Protein AF-A0A7K1SRX9-F1 (afdb_monomer)

Sequence (86 aa):
MAKFVIADITDAKSISQELMAIVPTLPSVPVQPLILASQQEYAQFSFFKNYLWVLKTCEYENIKSLIASIEERVIKPAEDWLAAKR

Solvent-accessible surface area (backbone atoms only — not comparable to full-atom values): 5166 Å² total; per-residue (Å²): 131,83,76,58,45,81,43,69,51,57,82,49,77,69,50,51,59,55,46,64,60,44,58,83,73,37,82,86,40,35,35,36,36,32,34,44,60,93,54,79,84,54,80,72,55,63,63,52,65,74,39,93,40,40,50,79,73,38,73,32,88,46,71,69,61,36,66,76,38,33,59,74,68,49,47,43,59,46,51,50,53,54,59,75,75,106

Organism: NCBI:txid2682092

Secondary structure (DSSP, 8-state):
--S-EEEE-TTTTTHHHHHHHHTTT-TTS-EEEEEETTSPPPGGGGGGGGSTTBPPPEEES-HHHHHHHHIIIIIHHHHHHHHHT-

Structure (mmCIF, N/CA/C/O backbone):
data_AF-A0A7K1SRX9-F1
#
_entry.id   AF-A0A7K1SRX9-F1
#
loop_
_atom_site.group_PDB
_atom_site.id
_atom_site.type_symbol
_atom_site.label_atom_id
_atom_site.label_alt_id
_atom_site.label_comp_id
_atom_site.label_asym_id
_atom_site.label_entity_id
_atom_site.label_seq_id
_atom_site.pdbx_PDB_ins_code
_atom_site.Cartn_x
_atom_site.Cartn_y
_atom_site.Cartn_z
_atom_site.occupancy
_atom_site.B_iso_or_equiv
_atom_site.auth_seq_id
_atom_site.auth_comp_id
_atom_site.auth_asym_id
_atom_site.auth_atom_id
_atom_site.pdbx_PDB_model_num
ATOM 1 N N . MET A 1 1 ? 5.650 -17.177 -8.729 1.00 68.00 1 MET A N 1
ATOM 2 C CA . MET A 1 1 ? 6.158 -16.001 -7.985 1.00 68.00 1 MET A CA 1
ATOM 3 C C . MET A 1 1 ? 5.054 -14.962 -7.904 1.00 68.00 1 MET A C 1
ATOM 5 O O . MET A 1 1 ? 4.265 -14.887 -8.841 1.00 68.00 1 MET A O 1
ATOM 9 N N . ALA A 1 2 ? 4.970 -14.215 -6.801 1.00 77.00 2 ALA A N 1
ATOM 10 C CA . ALA A 1 2 ? 4.002 -13.127 -6.654 1.00 77.00 2 ALA A CA 1
ATOM 11 C C . ALA A 1 2 ? 4.293 -12.006 -7.667 1.00 77.00 2 ALA A C 1
ATOM 13 O O . ALA A 1 2 ? 5.457 -11.723 -7.945 1.00 77.00 2 ALA A O 1
ATOM 14 N N . LYS A 1 3 ? 3.239 -11.405 -8.235 1.00 86.69 3 LYS A N 1
ATOM 15 C CA . LYS A 1 3 ? 3.357 -10.315 -9.218 1.00 86.69 3 LYS A CA 1
ATOM 16 C C . LYS A 1 3 ? 3.521 -8.952 -8.543 1.00 86.69 3 LYS A C 1
ATOM 18 O O . LYS A 1 3 ? 4.301 -8.139 -9.011 1.00 86.69 3 LYS A O 1
ATOM 23 N N . PHE A 1 4 ? 2.814 -8.730 -7.441 1.00 90.56 4 PHE A N 1
ATOM 24 C CA . PHE A 1 4 ? 2.794 -7.490 -6.668 1.00 90.56 4 PHE A CA 1
ATOM 25 C C . PHE A 1 4 ? 2.401 -7.792 -5.216 1.00 90.56 4 PHE A C 1
ATOM 27 O O . PHE A 1 4 ? 1.939 -8.899 -4.919 1.00 90.56 4 PHE A O 1
ATOM 34 N N . VAL A 1 5 ? 2.579 -6.820 -4.323 1.00 90.88 5 VAL A N 1
ATOM 35 C CA . VAL A 1 5 ? 2.179 -6.891 -2.909 1.00 90.88 5 VAL A CA 1
ATOM 36 C C . VAL A 1 5 ? 1.144 -5.810 -2.635 1.00 90.88 5 VAL A C 1
ATOM 38 O O . VAL A 1 5 ? 1.346 -4.659 -3.004 1.00 90.88 5 VAL A O 1
ATOM 41 N N . ILE A 1 6 ? 0.054 -6.171 -1.962 1.00 90.81 6 ILE A N 1
ATOM 42 C CA . ILE A 1 6 ? -0.904 -5.213 -1.408 1.00 90.81 6 ILE A CA 1
ATOM 43 C C . ILE A 1 6 ? -0.679 -5.183 0.101 1.00 90.81 6 ILE A C 1
ATOM 45 O O . ILE A 1 6 ? -0.732 -6.233 0.740 1.00 90.81 6 ILE A O 1
ATOM 49 N N . ALA A 1 7 ? -0.413 -4.004 0.657 1.00 89.38 7 ALA A N 1
ATOM 50 C CA . ALA A 1 7 ? -0.138 -3.839 2.081 1.00 89.38 7 ALA A CA 1
ATOM 51 C C . ALA A 1 7 ? -1.159 -2.894 2.715 1.00 89.38 7 ALA A C 1
ATOM 53 O O . ALA A 1 7 ? -1.195 -1.712 2.379 1.00 89.38 7 ALA A O 1
ATOM 54 N N . ASP A 1 8 ? -1.968 -3.408 3.640 1.00 87.75 8 ASP A N 1
ATOM 55 C CA . ASP A 1 8 ? -2.831 -2.578 4.479 1.00 87.75 8 ASP A CA 1
ATOM 56 C C . ASP A 1 8 ? -1.997 -1.964 5.610 1.00 87.75 8 ASP A C 1
ATOM 58 O O . ASP A 1 8 ? -1.438 -2.675 6.446 1.00 87.75 8 ASP A O 1
ATOM 62 N N . ILE A 1 9 ? -1.872 -0.639 5.590 1.00 86.62 9 ILE A N 1
ATOM 63 C CA . ILE A 1 9 ? -1.124 0.155 6.569 1.00 86.62 9 ILE A CA 1
ATOM 64 C C . ILE A 1 9 ? -2.033 0.815 7.612 1.00 86.62 9 ILE A C 1
ATOM 66 O O . ILE A 1 9 ? -1.574 1.664 8.380 1.00 86.62 9 ILE A O 1
ATOM 70 N N . THR A 1 10 ? -3.305 0.415 7.668 1.00 83.00 10 THR A N 1
ATOM 71 C CA . THR A 1 10 ? -4.237 0.786 8.738 1.00 83.00 10 THR A CA 1
ATOM 72 C C . THR A 1 10 ? -3.760 0.182 10.065 1.00 83.00 10 THR A C 1
ATOM 74 O O . THR A 1 10 ? -3.528 -1.019 10.151 1.00 83.00 10 THR A O 1
ATOM 77 N N . ASP A 1 11 ? -3.597 1.008 11.104 1.00 73.81 11 ASP A N 1
ATOM 78 C CA . ASP A 1 11 ? -3.000 0.632 12.399 1.00 73.81 11 ASP A CA 1
ATOM 79 C C . ASP A 1 11 ? -1.628 -0.073 12.258 1.00 73.81 11 ASP A C 1
ATOM 81 O O . ASP A 1 11 ? -1.435 -1.249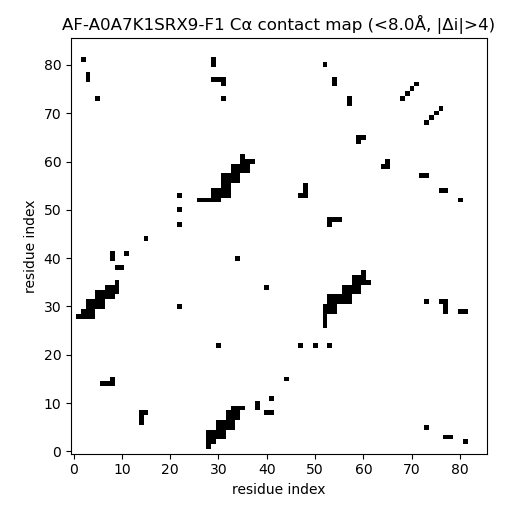 12.572 1.00 73.81 11 ASP A O 1
ATOM 85 N N . ALA A 1 12 ? -0.650 0.690 11.757 1.00 66.88 12 ALA A N 1
ATOM 86 C CA . ALA A 1 12 ? 0.638 0.246 11.208 1.00 66.88 12 ALA A CA 1
ATOM 87 C C . ALA A 1 12 ? 1.620 -0.502 12.149 1.00 66.88 12 ALA A C 1
ATOM 89 O O . ALA A 1 12 ? 2.797 -0.649 11.803 1.00 66.88 12 ALA A O 1
ATOM 90 N N . LYS A 1 13 ? 1.207 -0.984 13.327 1.00 68.62 13 LYS A N 1
ATOM 91 C CA . LYS A 1 13 ? 2.120 -1.615 14.300 1.00 68.62 13 LYS A CA 1
ATOM 92 C C . LYS A 1 13 ? 2.722 -2.933 13.806 1.00 68.62 13 LYS A C 1
ATOM 94 O O . LYS A 1 13 ? 3.923 -3.129 13.965 1.00 68.62 13 LYS A O 1
ATOM 99 N N . SER A 1 14 ? 1.924 -3.809 13.198 1.00 68.44 14 SER A N 1
ATOM 100 C CA . SER A 1 14 ? 2.401 -5.131 12.754 1.00 68.44 14 SER A CA 1
ATOM 101 C C . SER A 1 14 ? 3.042 -5.088 11.364 1.00 68.44 14 SER A C 1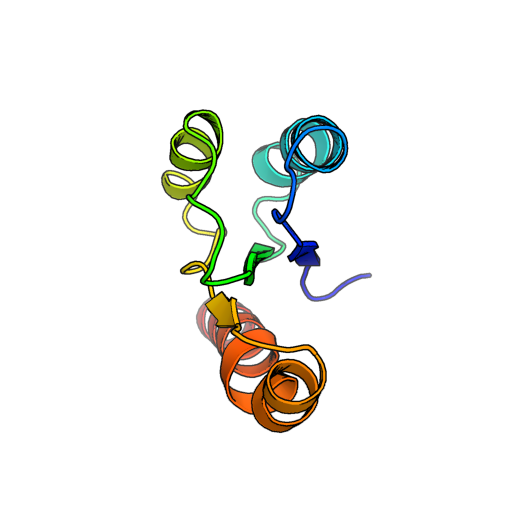
ATOM 103 O O . SER A 1 14 ? 4.134 -5.613 11.162 1.00 68.44 14 SER A O 1
ATOM 105 N N . ILE A 1 15 ? 2.421 -4.384 10.415 1.00 80.81 15 ILE A N 1
ATOM 106 C CA . ILE A 1 15 ? 2.843 -4.401 9.007 1.00 80.81 15 ILE A CA 1
ATOM 107 C C . ILE A 1 15 ? 4.166 -3.662 8.747 1.00 80.81 15 ILE A C 1
ATOM 109 O O . ILE A 1 15 ? 4.859 -3.949 7.773 1.00 80.81 15 ILE A O 1
ATOM 113 N N . SER A 1 16 ? 4.559 -2.729 9.624 1.00 79.31 16 SER A N 1
ATOM 114 C CA . SER A 1 16 ? 5.797 -1.956 9.453 1.00 79.31 16 SER A CA 1
ATOM 115 C C . SER A 1 16 ? 7.041 -2.850 9.411 1.00 79.31 16 SER A C 1
ATOM 117 O O . SER A 1 16 ? 7.948 -2.593 8.622 1.00 79.31 16 SER A O 1
ATOM 119 N N . GLN A 1 17 ? 7.086 -3.914 10.221 1.00 81.69 17 GLN A N 1
ATOM 120 C CA . GLN A 1 17 ? 8.223 -4.841 10.235 1.00 81.69 17 GLN A CA 1
ATOM 121 C C . GLN A 1 17 ? 8.280 -5.697 8.964 1.00 81.69 17 GLN A C 1
ATOM 123 O O . GLN A 1 17 ? 9.351 -5.862 8.380 1.00 81.69 17 GLN A O 1
ATOM 128 N N . GLU A 1 18 ? 7.132 -6.190 8.496 1.00 86.69 18 GLU A N 1
ATOM 129 C CA . GLU A 1 18 ? 7.037 -6.961 7.252 1.00 86.69 18 GLU A CA 1
ATOM 130 C C . GLU A 1 18 ? 7.448 -6.114 6.041 1.00 86.69 18 GLU A C 1
ATOM 132 O O . GLU A 1 18 ? 8.249 -6.551 5.212 1.00 86.69 18 GLU A O 1
ATOM 137 N N . LEU A 1 19 ? 6.989 -4.859 5.976 1.00 86.25 19 LEU A N 1
ATOM 138 C CA . LEU A 1 19 ? 7.385 -3.919 4.926 1.00 86.25 19 LEU A CA 1
ATOM 139 C C . LEU A 1 19 ? 8.882 -3.594 4.964 1.00 86.25 19 LEU A C 1
ATOM 141 O O . LEU A 1 19 ? 9.502 -3.519 3.904 1.00 86.25 19 LEU A O 1
ATOM 145 N N . MET A 1 20 ? 9.491 -3.463 6.148 1.00 86.69 20 MET A N 1
ATOM 146 C CA . MET A 1 20 ? 10.946 -3.286 6.266 1.00 86.69 20 MET A CA 1
ATOM 147 C C . MET A 1 20 ? 11.736 -4.490 5.747 1.00 86.69 20 MET A C 1
ATOM 149 O O . MET A 1 20 ? 12.838 -4.306 5.235 1.00 86.69 20 MET A O 1
ATOM 153 N N . ALA A 1 21 ? 11.198 -5.706 5.849 1.00 86.06 21 ALA A N 1
ATOM 154 C CA . ALA A 1 21 ? 11.846 -6.894 5.301 1.00 86.06 21 ALA A CA 1
ATOM 155 C C . ALA A 1 21 ? 11.653 -7.012 3.778 1.00 86.06 21 ALA A C 1
ATOM 157 O O . ALA A 1 21 ? 12.570 -7.431 3.072 1.00 86.06 21 ALA A O 1
ATOM 158 N N . ILE A 1 22 ? 10.477 -6.635 3.266 1.00 87.94 22 ILE A N 1
ATOM 159 C CA . ILE A 1 22 ? 10.074 -6.835 1.865 1.00 87.94 22 ILE A CA 1
ATOM 160 C C . ILE A 1 22 ? 10.555 -5.701 0.955 1.00 87.94 22 ILE A C 1
ATOM 162 O O . ILE A 1 22 ? 11.183 -5.963 -0.070 1.00 87.94 22 ILE A O 1
ATOM 166 N N . VAL A 1 23 ? 10.271 -4.441 1.307 1.00 88.19 23 VAL A N 1
ATOM 167 C CA . VAL A 1 23 ? 10.486 -3.293 0.409 1.00 88.19 23 VAL A CA 1
ATOM 168 C C . VAL A 1 23 ? 11.955 -3.170 -0.012 1.00 88.19 23 VAL A C 1
ATOM 170 O O . VAL A 1 23 ? 12.190 -3.064 -1.214 1.00 88.19 23 VAL A O 1
ATOM 173 N N . PRO A 1 24 ? 12.955 -3.247 0.889 1.00 88.00 24 PRO A N 1
ATOM 174 C CA . PRO A 1 24 ? 14.358 -3.107 0.497 1.00 88.00 24 PRO A CA 1
ATOM 175 C C . PRO A 1 24 ? 14.914 -4.316 -0.268 1.00 88.00 24 PRO A C 1
ATOM 177 O O . PRO A 1 24 ? 15.877 -4.170 -1.017 1.00 88.00 24 PRO A O 1
ATOM 180 N N . THR A 1 25 ? 14.345 -5.509 -0.069 1.00 87.81 25 THR A N 1
ATOM 181 C CA . THR A 1 25 ? 14.889 -6.765 -0.614 1.00 87.81 25 THR A CA 1
ATOM 182 C C . THR A 1 25 ? 14.272 -7.154 -1.956 1.00 87.81 25 THR A C 1
ATOM 184 O O . THR A 1 25 ? 14.871 -7.934 -2.698 1.00 87.81 25 THR A O 1
ATOM 187 N N . LEU A 1 26 ? 13.109 -6.592 -2.305 1.00 86.06 26 LEU A N 1
ATOM 188 C CA . LEU A 1 26 ? 12.348 -6.946 -3.505 1.00 86.06 26 LEU A CA 1
ATOM 189 C C . LEU A 1 26 ? 12.092 -5.740 -4.433 1.00 86.06 26 LEU A C 1
ATOM 191 O O . LEU A 1 26 ? 10.940 -5.400 -4.698 1.00 86.06 26 LEU A O 1
ATOM 195 N N . PRO A 1 27 ? 13.136 -5.146 -5.050 1.00 86.00 27 PRO A N 1
ATOM 196 C CA . PRO A 1 27 ? 13.000 -3.989 -5.951 1.00 86.00 27 PRO A CA 1
ATOM 197 C C . PRO A 1 27 ? 12.275 -4.293 -7.276 1.00 86.00 27 PRO A C 1
ATOM 199 O O . PRO A 1 27 ? 12.025 -3.409 -8.103 1.00 86.00 27 PRO A O 1
ATOM 202 N N . SER A 1 28 ? 11.975 -5.567 -7.528 1.00 87.00 28 SER A N 1
ATOM 203 C CA . SER A 1 28 ? 11.262 -6.037 -8.717 1.00 87.00 28 SER A CA 1
ATOM 204 C C . SER A 1 28 ? 9.785 -6.310 -8.499 1.00 87.00 28 SER A C 1
ATOM 206 O O . SER A 1 28 ? 9.110 -6.656 -9.464 1.00 87.00 28 SER A O 1
ATOM 208 N N . VAL A 1 29 ? 9.287 -6.129 -7.277 1.00 89.06 29 VAL A N 1
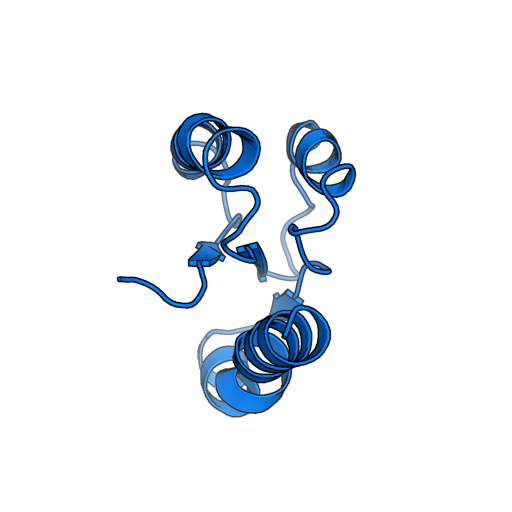ATOM 209 C CA . VAL A 1 29 ? 7.888 -6.374 -6.936 1.00 89.06 29 VAL A CA 1
ATOM 210 C C . VAL A 1 29 ? 7.268 -5.053 -6.483 1.00 89.06 29 VAL A C 1
ATOM 212 O O . VAL A 1 29 ? 7.722 -4.499 -5.481 1.00 89.06 29 VAL A O 1
ATOM 215 N N . PRO A 1 30 ? 6.259 -4.522 -7.196 1.00 92.19 30 PRO A N 1
ATOM 216 C CA . PRO A 1 30 ? 5.605 -3.302 -6.769 1.00 92.19 30 PRO A CA 1
ATOM 217 C C . PRO A 1 30 ? 4.779 -3.553 -5.509 1.00 92.19 30 PRO A C 1
ATOM 219 O O . PRO A 1 30 ? 4.156 -4.610 -5.348 1.00 92.19 30 PRO A O 1
ATOM 222 N N . VAL A 1 31 ? 4.775 -2.560 -4.628 1.00 92.38 31 VAL A N 1
ATOM 223 C CA . VAL A 1 31 ? 4.030 -2.568 -3.371 1.00 92.38 31 VAL A CA 1
ATOM 224 C C . VAL A 1 31 ? 2.956 -1.496 -3.458 1.00 92.38 31 VAL A C 1
ATOM 226 O O . VAL A 1 31 ? 3.270 -0.312 -3.560 1.00 92.38 31 VAL A O 1
ATOM 229 N N . GLN A 1 32 ? 1.697 -1.918 -3.421 1.00 93.06 32 GLN A N 1
ATOM 230 C CA . GLN A 1 32 ? 0.529 -1.052 -3.414 1.00 93.06 32 GLN A CA 1
ATOM 231 C C . GLN A 1 32 ? 0.024 -0.892 -1.971 1.00 93.06 32 GLN A C 1
ATOM 233 O O . GLN A 1 32 ? -0.539 -1.839 -1.412 1.00 93.06 32 GLN A O 1
ATOM 238 N N . PRO A 1 33 ? 0.212 0.279 -1.341 1.00 91.50 33 PRO A N 1
ATOM 239 C CA . PRO A 1 33 ? -0.239 0.510 0.022 1.00 91.50 33 PRO A CA 1
ATOM 240 C C . PRO A 1 33 ? -1.725 0.881 0.048 1.00 91.50 33 PRO A C 1
ATOM 242 O O . PRO A 1 33 ? -2.209 1.588 -0.844 1.00 91.50 33 PRO A O 1
ATOM 245 N N . LEU A 1 34 ? -2.429 0.446 1.091 1.00 90.88 34 LEU A N 1
ATOM 246 C CA . LEU A 1 34 ? -3.826 0.770 1.374 1.00 90.88 34 LEU A CA 1
ATOM 247 C C . LEU A 1 34 ? -3.963 1.351 2.776 1.00 90.88 34 LEU A C 1
ATOM 249 O O . LEU A 1 34 ? -3.382 0.815 3.712 1.00 90.88 34 LEU A O 1
ATOM 253 N N . ILE A 1 35 ? -4.753 2.410 2.931 1.00 89.69 35 ILE A N 1
ATOM 254 C CA . ILE A 1 35 ? -5.034 2.995 4.244 1.00 89.69 35 ILE A CA 1
ATOM 255 C C . ILE A 1 35 ? -6.506 3.370 4.374 1.00 89.69 35 ILE A C 1
ATOM 257 O O . ILE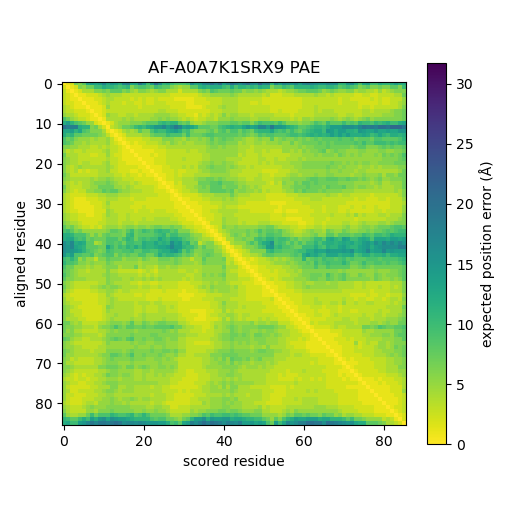 A 1 35 ? -7.125 3.875 3.432 1.00 89.69 35 ILE A O 1
ATOM 261 N N . LEU A 1 36 ? -7.068 3.141 5.557 1.00 89.81 36 LEU A N 1
ATOM 262 C CA . LEU A 1 36 ? -8.382 3.658 5.903 1.00 89.81 36 LEU A CA 1
ATOM 263 C C . LEU A 1 36 ? -8.337 5.194 5.951 1.00 89.81 36 LEU A C 1
ATOM 265 O O . LEU A 1 36 ? -7.561 5.759 6.713 1.00 89.81 36 LEU A O 1
ATOM 269 N N . ALA A 1 37 ? -9.204 5.872 5.198 1.00 86.75 37 ALA A N 1
ATOM 270 C CA . ALA A 1 37 ? -9.226 7.335 5.060 1.00 86.75 37 ALA A CA 1
ATOM 271 C C . ALA A 1 37 ? -9.408 8.086 6.395 1.00 86.75 37 ALA A C 1
ATOM 273 O O . ALA A 1 37 ? -9.014 9.241 6.532 1.00 86.75 37 ALA A O 1
ATOM 274 N N . SER A 1 38 ? -9.998 7.435 7.404 1.00 84.25 38 SER A N 1
ATOM 275 C CA . SER A 1 38 ? -10.134 7.993 8.754 1.00 84.25 38 SER A CA 1
ATOM 276 C C . SER A 1 38 ? -8.854 7.898 9.595 1.00 84.25 38 SER A C 1
ATOM 278 O O . SER A 1 38 ? -8.837 8.388 10.723 1.00 84.25 38 SER A O 1
ATOM 280 N N . GLN A 1 39 ? -7.811 7.228 9.102 1.00 78.19 39 GLN A N 1
ATOM 281 C CA . GLN A 1 39 ? -6.508 7.127 9.747 1.00 78.19 39 GLN A CA 1
ATOM 282 C C . GLN A 1 39 ? -5.465 7.949 8.996 1.00 78.19 39 GLN A C 1
ATOM 284 O O . GLN A 1 39 ? -5.461 8.028 7.771 1.00 78.19 39 GLN A O 1
ATOM 289 N N . GLN A 1 40 ? -4.552 8.554 9.754 1.00 71.31 40 GLN A N 1
ATOM 290 C CA . GLN A 1 40 ? -3.403 9.225 9.166 1.00 71.31 40 GLN A CA 1
ATOM 291 C C . GLN A 1 40 ? -2.303 8.228 8.829 1.00 71.31 40 GLN A C 1
ATOM 293 O O . GLN A 1 40 ? -2.052 7.279 9.575 1.00 71.31 40 GLN A O 1
ATOM 298 N N . GLU A 1 41 ? -1.610 8.498 7.723 1.00 67.12 41 GLU A N 1
ATOM 299 C CA . GLU A 1 41 ? -0.394 7.780 7.372 1.00 67.12 41 GLU A CA 1
ATOM 300 C C . GLU A 1 41 ? 0.611 7.847 8.523 1.00 67.12 41 GLU A C 1
ATOM 302 O O . GLU A 1 41 ? 0.926 8.906 9.070 1.00 67.12 41 GLU A O 1
ATOM 307 N N . TYR A 1 42 ? 1.132 6.682 8.889 1.00 71.75 42 TYR A N 1
ATOM 308 C CA . TYR A 1 42 ? 2.123 6.571 9.940 1.00 71.75 42 TYR A CA 1
ATOM 309 C C . TYR A 1 42 ? 3.421 7.287 9.540 1.00 71.75 42 TYR A C 1
ATOM 311 O O . TYR A 1 42 ? 3.921 7.090 8.435 1.00 71.75 42 TYR A O 1
ATOM 319 N N . ALA A 1 43 ? 4.015 8.077 10.441 1.00 67.44 43 ALA A N 1
ATOM 320 C CA . ALA A 1 43 ? 5.176 8.921 10.125 1.00 67.44 43 ALA A CA 1
ATOM 321 C C . ALA A 1 43 ? 6.361 8.152 9.502 1.00 67.44 43 ALA A C 1
ATOM 323 O O . ALA A 1 43 ? 7.059 8.685 8.639 1.00 67.44 43 ALA A O 1
ATOM 324 N N . GLN A 1 44 ? 6.566 6.889 9.894 1.00 71.31 44 GLN A N 1
ATOM 325 C CA . GLN A 1 44 ? 7.642 6.040 9.362 1.00 71.31 44 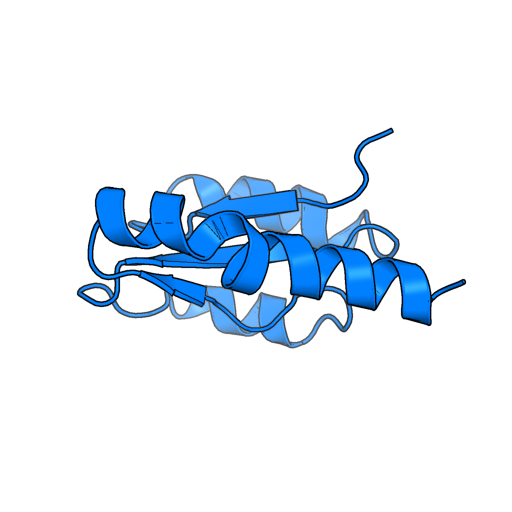GLN A CA 1
ATOM 326 C C . GLN A 1 44 ? 7.337 5.516 7.952 1.00 71.31 44 GLN A C 1
ATOM 328 O O . GLN A 1 44 ? 8.261 5.174 7.219 1.00 71.31 44 GLN A O 1
ATOM 333 N N . PHE A 1 45 ? 6.068 5.505 7.529 1.00 78.75 45 PHE A N 1
ATOM 334 C CA . PHE A 1 45 ? 5.684 5.073 6.187 1.00 78.75 45 PHE A CA 1
ATOM 335 C C . PHE A 1 45 ? 6.252 5.988 5.092 1.00 78.75 45 PHE A C 1
ATOM 337 O O . PHE A 1 45 ? 6.574 5.533 3.996 1.00 78.75 45 PHE A O 1
ATOM 344 N N . SER A 1 46 ? 6.478 7.264 5.414 1.00 78.38 46 SER A N 1
ATOM 345 C CA . SER A 1 46 ? 7.148 8.230 4.537 1.00 78.38 46 SER A CA 1
ATOM 346 C C . SER A 1 46 ? 8.514 7.746 4.041 1.00 78.38 46 SER A C 1
ATOM 348 O O . SER A 1 46 ? 8.926 8.118 2.945 1.00 78.38 46 SER A O 1
ATOM 350 N N . PHE A 1 47 ? 9.203 6.884 4.801 1.00 82.19 47 PHE A N 1
ATOM 351 C CA . PHE A 1 47 ? 10.457 6.271 4.366 1.00 82.19 47 PHE A CA 1
ATOM 352 C C . PHE A 1 47 ? 10.266 5.383 3.130 1.00 82.19 47 PHE A C 1
ATOM 354 O O . PHE A 1 47 ? 11.077 5.433 2.205 1.00 82.19 47 PHE A O 1
ATOM 361 N N . PHE A 1 48 ? 9.173 4.614 3.080 1.00 84.19 48 PHE A N 1
ATOM 362 C CA . PHE A 1 48 ? 8.908 3.689 1.980 1.00 84.19 48 PHE A CA 1
ATOM 363 C C . PHE A 1 48 ? 8.547 4.407 0.677 1.00 84.19 48 PHE A C 1
ATOM 365 O O . PHE A 1 48 ? 8.835 3.895 -0.400 1.00 84.19 48 PHE A O 1
ATOM 372 N N . LYS A 1 49 ? 7.999 5.625 0.753 1.00 82.94 49 LYS A N 1
ATOM 373 C CA . LYS A 1 49 ? 7.657 6.438 -0.428 1.00 82.94 49 LYS A CA 1
ATOM 374 C C . LYS A 1 49 ? 8.866 6.834 -1.281 1.00 82.94 49 LYS A C 1
ATOM 376 O O . LYS A 1 49 ? 8.693 7.237 -2.425 1.00 82.94 49 LYS A O 1
ATOM 381 N N . ASN A 1 50 ? 10.080 6.715 -0.744 1.00 85.88 50 ASN A N 1
ATOM 382 C CA . ASN A 1 50 ? 11.310 6.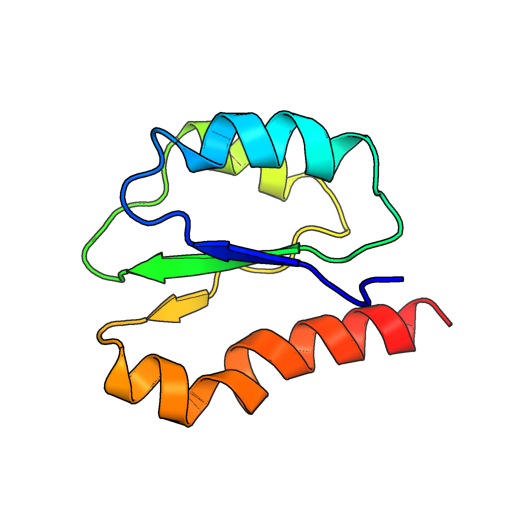991 -1.487 1.00 85.88 50 ASN A CA 1
ATOM 383 C C . ASN A 1 50 ? 11.676 5.872 -2.478 1.00 85.88 50 ASN A C 1
ATOM 385 O O . ASN A 1 50 ? 12.517 6.080 -3.352 1.00 85.88 50 ASN A O 1
ATOM 389 N N . TYR A 1 51 ? 11.077 4.686 -2.353 1.00 88.06 51 TYR A N 1
ATOM 390 C CA . TYR A 1 51 ? 11.336 3.573 -3.260 1.00 88.06 51 TYR A CA 1
ATOM 391 C C . TYR A 1 51 ? 10.427 3.652 -4.488 1.00 88.06 51 TYR A C 1
ATOM 393 O O . TYR A 1 51 ? 9.209 3.704 -4.372 1.00 88.06 51 TYR A O 1
ATOM 401 N N . LEU A 1 52 ? 11.017 3.576 -5.683 1.00 87.69 52 LEU A N 1
ATOM 402 C CA . LEU A 1 52 ? 10.304 3.712 -6.965 1.00 87.69 52 LEU A CA 1
ATOM 403 C C . LEU A 1 52 ? 9.261 2.611 -7.240 1.00 87.69 52 LEU A C 1
ATOM 405 O O . LEU A 1 52 ? 8.406 2.771 -8.108 1.00 87.69 52 LEU A O 1
ATOM 409 N N . TRP A 1 53 ? 9.361 1.472 -6.553 1.00 91.12 53 TRP A N 1
ATOM 410 C CA . TRP A 1 53 ? 8.405 0.362 -6.643 1.00 91.12 53 TRP A CA 1
ATOM 411 C C . TRP A 1 53 ? 7.308 0.429 -5.574 1.00 91.12 53 TRP A C 1
ATOM 413 O O . TRP A 1 53 ? 6.404 -0.403 -5.582 1.00 91.12 53 TRP A O 1
ATOM 423 N N . VAL A 1 54 ? 7.359 1.401 -4.660 1.00 91.81 54 VAL A N 1
ATOM 424 C CA . VAL A 1 54 ? 6.259 1.678 -3.733 1.00 91.81 54 VAL A CA 1
ATOM 425 C C . VAL A 1 54 ? 5.318 2.658 -4.418 1.00 91.81 54 VAL A C 1
ATOM 427 O O . VAL A 1 54 ? 5.676 3.796 -4.719 1.00 91.81 54 VAL A O 1
ATOM 430 N N . LEU A 1 55 ? 4.113 2.183 -4.714 1.00 91.94 55 LEU A N 1
ATOM 431 C CA . LEU A 1 55 ? 3.107 2.942 -5.441 1.00 91.94 55 LEU A CA 1
ATOM 432 C C . LEU A 1 55 ? 2.403 3.944 -4.524 1.00 91.94 55 LEU A C 1
ATOM 434 O O . LEU A 1 55 ? 2.535 3.922 -3.298 1.00 91.94 55 LEU A O 1
ATOM 438 N N . LYS A 1 56 ? 1.633 4.849 -5.132 1.00 90.19 56 LYS A N 1
ATOM 439 C CA . LYS A 1 56 ? 0.865 5.855 -4.396 1.00 90.19 56 LYS A CA 1
ATOM 440 C C . LYS A 1 56 ? -0.155 5.172 -3.482 1.00 90.19 56 LYS A C 1
ATOM 442 O O . LYS A 1 56 ? -0.934 4.355 -3.961 1.00 90.19 56 LYS A O 1
ATOM 447 N N . THR A 1 57 ? -0.174 5.543 -2.200 1.00 89.94 57 THR A N 1
ATOM 448 C CA . THR A 1 57 ? -1.131 5.033 -1.207 1.00 89.94 57 THR A CA 1
ATOM 449 C C . THR A 1 57 ? -2.571 5.192 -1.696 1.00 89.94 57 THR A C 1
ATOM 451 O O . THR A 1 57 ? -2.972 6.271 -2.142 1.00 89.94 57 THR A O 1
ATOM 454 N N . CYS A 1 58 ? -3.352 4.122 -1.587 1.00 89.81 58 CYS A N 1
ATOM 455 C CA . CYS A 1 58 ? -4.772 4.123 -1.898 1.00 89.81 58 CYS A CA 1
ATOM 456 C C . CYS A 1 58 ? -5.594 4.250 -0.618 1.00 89.81 58 CYS A C 1
ATOM 458 O O . CYS A 1 58 ? -5.585 3.371 0.241 1.00 89.81 58 CYS A O 1
ATOM 460 N N . GLU A 1 59 ? -6.335 5.346 -0.519 1.00 90.00 59 GLU A N 1
ATOM 461 C CA . GLU A 1 59 ? -7.250 5.593 0.587 1.00 90.00 59 GLU A CA 1
ATOM 462 C C . GLU A 1 59 ? -8.618 4.966 0.305 1.00 90.00 59 GLU A C 1
ATOM 464 O O . GLU A 1 59 ? -9.205 5.155 -0.774 1.00 90.00 59 GLU A O 1
ATOM 469 N N . TYR A 1 60 ? -9.133 4.231 1.288 1.00 90.06 60 TYR A N 1
ATOM 470 C CA . TYR A 1 60 ? -10.474 3.661 1.255 1.00 90.06 60 TYR A CA 1
ATOM 471 C C . TYR A 1 60 ? -11.273 4.072 2.489 1.00 90.06 60 TYR A C 1
ATOM 473 O O . TYR A 1 60 ? -10.748 4.169 3.590 1.00 90.06 60 TYR A O 1
ATOM 481 N N . GLU A 1 61 ? -12.569 4.304 2.318 1.00 89.12 61 GLU A N 1
ATOM 482 C CA . GLU A 1 61 ? -13.451 4.705 3.423 1.00 89.12 61 GLU A CA 1
ATOM 483 C C . GLU A 1 61 ? -14.088 3.499 4.116 1.00 89.12 61 GLU A C 1
ATOM 485 O O . GLU A 1 61 ? -14.347 3.505 5.316 1.00 89.12 61 GLU A O 1
ATOM 490 N N . ASN A 1 62 ? -14.384 2.454 3.342 1.00 89.06 62 ASN A N 1
ATOM 491 C CA . ASN A 1 62 ? -15.022 1.240 3.823 1.00 89.06 62 ASN A CA 1
ATOM 492 C C . ASN A 1 62 ? -14.664 0.046 2.925 1.00 89.06 62 ASN A C 1
ATOM 494 O O . ASN A 1 62 ? -14.343 0.206 1.747 1.00 89.06 62 ASN A O 1
ATOM 498 N N . ILE A 1 63 ? -14.760 -1.164 3.483 1.00 88.06 63 ILE A N 1
ATOM 499 C CA . ILE A 1 63 ? -14.386 -2.412 2.799 1.00 88.06 63 ILE A CA 1
ATOM 500 C C . ILE A 1 63 ? -15.242 -2.651 1.544 1.00 88.06 63 ILE A C 1
ATOM 502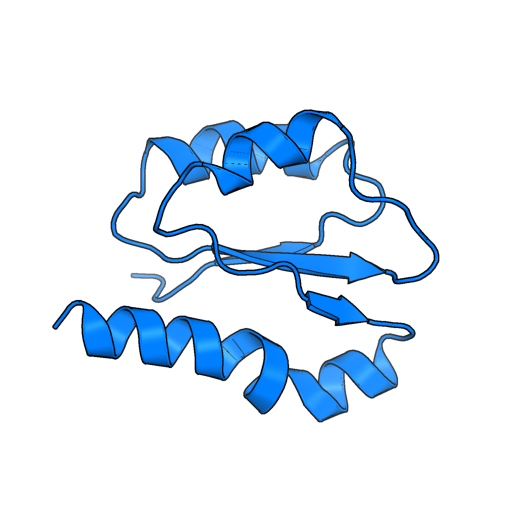 O O . ILE A 1 63 ? -14.729 -3.126 0.539 1.00 88.06 63 ILE A O 1
ATOM 506 N N . LYS A 1 64 ? -16.536 -2.296 1.558 1.00 90.31 64 LYS A N 1
ATOM 507 C CA . LYS A 1 64 ? -17.418 -2.483 0.390 1.00 90.31 64 LYS A CA 1
ATOM 508 C C . LYS A 1 64 ? -16.967 -1.643 -0.808 1.00 90.31 64 LYS A C 1
ATOM 510 O O . LYS A 1 64 ? -16.896 -2.158 -1.917 1.00 90.31 64 LYS A O 1
ATOM 515 N N . SER A 1 65 ? -16.634 -0.377 -0.571 1.00 88.00 65 SER A N 1
ATOM 516 C CA . SER A 1 65 ? -16.094 0.550 -1.569 1.00 88.00 65 SER A CA 1
ATOM 517 C C . SER A 1 65 ? -14.706 0.114 -2.036 1.00 88.00 65 SER A C 1
ATOM 519 O O . SER A 1 65 ? -14.419 0.151 -3.233 1.00 88.00 65 SER A O 1
ATOM 521 N N . LEU A 1 66 ? -13.870 -0.385 -1.116 1.00 88.44 66 LEU A N 1
ATOM 522 C CA . LEU A 1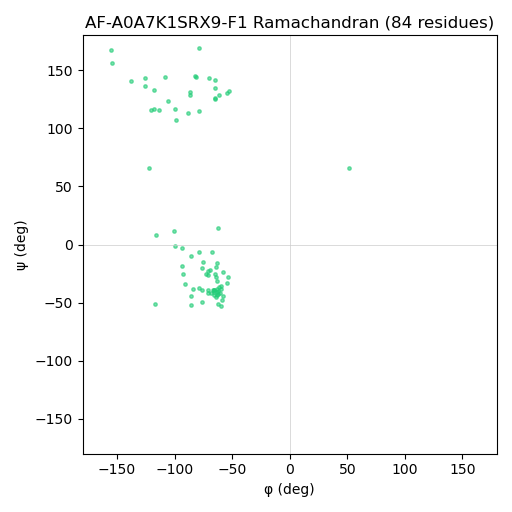 66 ? -12.572 -0.957 -1.463 1.00 88.44 66 LEU A CA 1
ATOM 523 C C . LEU A 1 66 ? -12.734 -2.140 -2.418 1.00 88.44 66 LEU A C 1
ATOM 525 O O . LEU A 1 66 ? -12.143 -2.115 -3.484 1.00 88.44 66 LEU A O 1
ATOM 529 N N . ILE A 1 67 ? -13.566 -3.131 -2.090 1.00 90.06 67 ILE A N 1
ATOM 530 C CA . ILE A 1 67 ? -13.794 -4.305 -2.949 1.00 90.06 67 ILE A CA 1
ATOM 531 C C . ILE A 1 67 ? -14.365 -3.888 -4.308 1.00 90.06 67 ILE A C 1
ATOM 533 O O . ILE A 1 67 ? -13.921 -4.394 -5.332 1.00 90.06 67 ILE A O 1
ATOM 537 N N . ALA A 1 68 ? -15.305 -2.940 -4.333 1.00 90.94 68 ALA A N 1
ATOM 538 C CA . ALA A 1 68 ? -15.891 -2.451 -5.579 1.00 90.94 68 ALA A CA 1
ATOM 539 C C . ALA A 1 68 ? -14.879 -1.726 -6.485 1.00 90.94 68 ALA A C 1
ATOM 541 O O . ALA A 1 68 ? -15.072 -1.686 -7.694 1.00 90.94 68 ALA A O 1
ATOM 542 N N . SER A 1 69 ? -13.814 -1.158 -5.912 1.00 89.00 69 SER A N 1
ATOM 543 C CA . SER A 1 69 ? -12.809 -0.373 -6.637 1.00 89.00 69 SER A CA 1
ATOM 544 C C . SER A 1 69 ? -11.409 -0.996 -6.623 1.00 89.00 69 SER A C 1
ATOM 546 O O . SER A 1 69 ? -10.459 -0.367 -7.086 1.00 89.00 69 SER A O 1
ATOM 548 N N . ILE A 1 70 ? -11.258 -2.227 -6.118 1.00 90.81 70 ILE A N 1
ATOM 549 C CA . ILE A 1 70 ? -9.948 -2.858 -5.900 1.00 90.81 70 ILE A CA 1
ATOM 550 C C . ILE A 1 70 ? -9.222 -3.109 -7.219 1.00 90.81 70 ILE A C 1
ATOM 552 O O . ILE A 1 70 ? -8.020 -2.877 -7.317 1.00 90.81 70 ILE A O 1
ATOM 556 N N . GLU A 1 71 ? -9.952 -3.521 -8.254 1.00 89.88 71 GLU A N 1
ATOM 557 C CA . GLU A 1 71 ? -9.375 -3.761 -9.573 1.00 89.88 71 GLU A CA 1
ATOM 558 C C . GLU A 1 71 ? -8.796 -2.472 -10.156 1.00 89.88 71 GLU A C 1
ATOM 560 O O . GLU A 1 71 ? -7.623 -2.425 -10.517 1.00 89.88 71 GLU A O 1
ATOM 565 N N . GLU A 1 72 ? -9.581 -1.397 -10.172 1.00 90.06 72 GLU A N 1
ATOM 566 C CA . GLU A 1 72 ? -9.178 -0.138 -10.801 1.00 90.06 72 GLU A CA 1
ATOM 567 C C . GLU A 1 72 ? -8.178 0.665 -9.973 1.00 90.06 72 GLU A C 1
ATOM 569 O O . GLU A 1 72 ? -7.272 1.282 -10.533 1.00 90.06 72 GLU A O 1
ATOM 574 N N . ARG A 1 73 ? -8.343 0.695 -8.647 1.00 88.50 73 ARG A N 1
ATOM 575 C CA . ARG A 1 73 ? -7.545 1.562 -7.771 1.00 88.50 73 ARG A CA 1
ATOM 576 C C . ARG A 1 73 ? -6.308 0.873 -7.217 1.00 88.50 73 ARG A C 1
ATOM 578 O O . ARG A 1 73 ? -5.367 1.580 -6.891 1.00 88.50 73 ARG A O 1
ATOM 585 N N . VAL A 1 74 ? -6.295 -0.456 -7.096 1.00 89.00 74 VAL A N 1
ATOM 586 C CA . VAL A 1 74 ? -5.227 -1.192 -6.392 1.00 89.00 74 VAL A CA 1
ATOM 587 C C . VAL A 1 74 ? -4.477 -2.124 -7.338 1.00 89.00 74 VAL A C 1
ATOM 589 O O . VAL A 1 74 ? -3.252 -2.073 -7.409 1.00 89.00 74 VAL A O 1
ATOM 592 N N . ILE A 1 75 ? -5.193 -2.961 -8.088 1.00 90.50 75 ILE A N 1
ATOM 593 C CA . ILE A 1 75 ? -4.571 -3.976 -8.949 1.00 90.50 75 ILE A CA 1
ATOM 594 C C . ILE A 1 75 ? -3.999 -3.332 -10.211 1.00 90.50 75 ILE A C 1
ATOM 596 O O . ILE A 1 75 ? -2.829 -3.537 -10.527 1.00 90.50 75 ILE A O 1
ATOM 600 N N . LYS A 1 76 ? -4.788 -2.507 -10.900 1.00 91.69 76 LYS A N 1
ATOM 601 C CA . LYS A 1 76 ? -4.397 -1.896 -12.172 1.00 91.69 76 LYS A CA 1
ATOM 602 C C . LYS A 1 76 ? -3.110 -1.060 -12.084 1.00 91.69 76 LYS A C 1
ATOM 604 O O . LYS A 1 76 ? -2.234 -1.297 -12.907 1.00 91.69 76 LYS A O 1
ATOM 609 N N . PRO A 1 77 ? -2.888 -0.196 -11.070 1.00 90.75 77 PRO A N 1
ATOM 610 C CA . PRO A 1 77 ? -1.606 0.501 -10.926 1.00 90.75 77 PRO A CA 1
ATOM 611 C C . PRO A 1 77 ? -0.408 -0.443 -10.752 1.00 90.75 77 PRO A C 1
ATOM 613 O O . PRO A 1 77 ? 0.678 -0.167 -11.261 1.00 90.75 77 PRO A O 1
ATOM 616 N N . ALA A 1 78 ? -0.595 -1.565 -10.050 1.00 90.19 78 ALA A N 1
ATOM 617 C CA . ALA A 1 78 ? 0.451 -2.564 -9.869 1.00 90.19 78 ALA A CA 1
ATOM 618 C C . ALA A 1 78 ? 0.751 -3.328 -11.165 1.00 90.19 78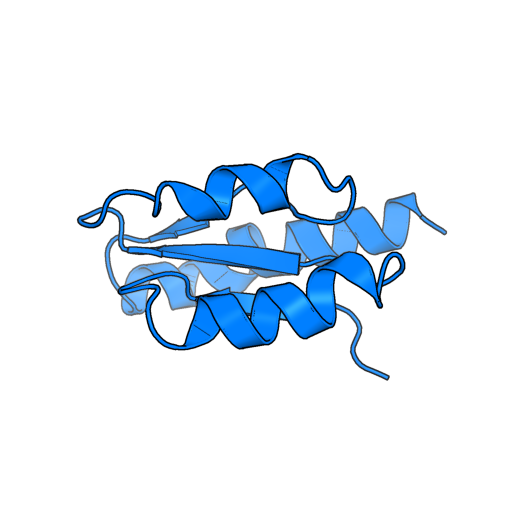 ALA A C 1
ATOM 620 O O . ALA A 1 78 ? 1.916 -3.591 -11.472 1.00 90.19 78 ALA A O 1
ATOM 621 N N . GLU A 1 79 ? -0.276 -3.652 -11.948 1.00 91.00 79 GLU A N 1
ATOM 622 C CA . GLU A 1 79 ? -0.117 -4.265 -13.267 1.00 91.00 79 GLU A CA 1
ATOM 623 C C . GLU A 1 79 ? 0.514 -3.305 -14.281 1.00 91.00 79 GLU A C 1
ATOM 625 O O . GLU A 1 79 ? 1.432 -3.705 -14.998 1.00 91.00 79 GLU A O 1
ATOM 630 N N . ASP A 1 80 ? 0.100 -2.038 -14.286 1.00 91.06 80 ASP A N 1
ATOM 631 C CA . ASP A 1 80 ? 0.657 -0.992 -15.146 1.00 91.06 80 ASP A CA 1
ATOM 632 C C . ASP A 1 80 ? 2.145 -0.762 -14.840 1.00 91.06 80 ASP A C 1
ATOM 634 O O . ASP A 1 80 ? 2.959 -0.643 -15.757 1.00 91.06 80 ASP A O 1
ATOM 638 N N . TRP A 1 81 ? 2.538 -0.781 -13.560 1.00 90.94 81 TRP A N 1
ATOM 639 C CA . TRP A 1 81 ? 3.949 -0.701 -13.168 1.00 90.94 81 TRP A CA 1
ATOM 640 C C . TRP A 1 81 ? 4.763 -1.887 -13.699 1.00 90.94 81 TRP A C 1
ATOM 642 O O . TRP A 1 81 ? 5.871 -1.709 -14.209 1.00 90.94 81 TRP A O 1
ATOM 652 N N . LEU A 1 82 ? 4.215 -3.105 -13.617 1.00 87.69 82 LEU A N 1
ATOM 653 C CA . LEU A 1 82 ? 4.867 -4.302 -14.159 1.00 87.69 82 LEU A CA 1
ATOM 654 C C . LEU A 1 82 ? 4.976 -4.251 -15.684 1.00 87.69 82 LEU A C 1
ATOM 656 O O . LEU A 1 82 ? 5.993 -4.676 -16.231 1.00 87.69 82 LEU A O 1
ATOM 660 N N . ALA A 1 83 ? 3.946 -3.742 -16.363 1.00 87.88 83 ALA A N 1
ATOM 661 C CA . ALA A 1 83 ? 3.945 -3.564 -17.808 1.00 87.88 83 ALA A CA 1
ATOM 662 C C . ALA A 1 83 ? 4.982 -2.522 -18.248 1.00 87.88 83 ALA A C 1
ATOM 664 O O . ALA A 1 83 ? 5.695 -2.762 -19.215 1.00 87.88 83 ALA A O 1
ATOM 665 N N . ALA A 1 84 ? 5.124 -1.417 -17.511 1.00 85.69 84 ALA A N 1
ATOM 666 C CA . ALA A 1 84 ? 6.102 -0.366 -17.798 1.00 85.69 84 ALA A CA 1
ATOM 667 C C . ALA A 1 84 ? 7.562 -0.792 -17.557 1.00 85.69 84 ALA A C 1
ATOM 669 O O . ALA A 1 84 ? 8.482 -0.181 -18.098 1.00 85.69 84 ALA A O 1
ATOM 670 N N . LYS A 1 85 ? 7.789 -1.820 -16.731 1.00 75.06 85 LYS A N 1
ATOM 671 C CA . LYS A 1 85 ? 9.125 -2.369 -16.455 1.00 75.06 85 LYS A CA 1
ATOM 672 C C . LYS A 1 85 ? 9.573 -3.418 -17.486 1.00 75.06 85 LYS A C 1
ATOM 674 O O . LYS A 1 85 ? 10.721 -3.860 -17.429 1.00 75.06 85 LYS A O 1
ATOM 679 N N . ARG A 1 86 ? 8.669 -3.853 -18.367 1.00 59.12 86 ARG A N 1
ATOM 680 C CA . ARG A 1 86 ? 8.887 -4.887 -19.384 1.00 59.12 86 ARG A CA 1
ATOM 681 C C . ARG A 1 86 ? 9.337 -4.286 -20.709 1.00 59.12 86 ARG A C 1
ATOM 683 O O . ARG A 1 86 ? 10.192 -4.940 -21.343 1.00 59.12 86 ARG A O 1
#

pLDDT: mean 85.23, std 7.48, range [59.12, 93.06]

Foldseek 3Di:
DDLAAEAECEVPPPVVVVCVVDLVPCLRHAYAYEYAPVDDRDPCVVVSVVRPSDDDYHYDNDPVVCVVCVVPRPVVVSVVVNVVVD

Nearest PDB structures (foldseek):
  4c2b-assembly3_E  TM=6.031E-01  e=2.772E+00  Homo sapiens
  3d3k-assembly1_B  TM=4.592E-01  e=1.325E+00  Homo sapiens
  8xdu-assembly1_B  TM=4.329E-01  e=6.630E+00  Lycoris longituba
  2lta-assembly1_A  TM=4.682E-01  e=9.272E+00  synthetic construct
  3guc-assembly1_B  TM=4.109E-01  e=7.582E+00  Homo sapiens

Radius of gyration: 12.53 Å; Cα contacts (8 Å, |Δi|>4): 105; chains: 1; bounding box: 32×25×34 Å

Mean predicted aligned error: 4.93 Å